Protein AF-A0A931ABL5-F1 (afdb_monomer)

Organism: NCBI:txid1187855

Sequence (58 aa):
MSGSPAHPRTSPEELVRAKRARPSEPLDDLAAPDIFENDEEMEEFLAFAYAERHAHLG

pLDDT: mean 83.48, std 14.28, range [38.25, 97.62]

Foldseek 3Di:
DDDDPPPPPADPVRVCVVVVDDDDDPVVVVDDPPPDPDVVRVVVVVVVVVVVVVVVVD

Mean predicted aligned error: 9.97 Å

Structure (mmCIF, N/CA/C/O backbone):
data_AF-A0A931ABL5-F1
#
_entry.id   AF-A0A931ABL5-F1
#
loop_
_atom_site.group_PDB
_atom_site.id
_atom_site.type_symbol
_atom_site.label_atom_id
_atom_site.label_alt_id
_atom_site.label_comp_id
_atom_site.label_asym_id
_atom_site.label_entity_id
_atom_site.label_seq_id
_atom_site.pdbx_PDB_ins_code
_atom_site.Cartn_x
_atom_site.Cartn_y
_atom_site.Cartn_z
_atom_site.occupancy
_atom_site.B_iso_or_equiv
_atom_site.auth_seq_id
_atom_site.auth_comp_id
_atom_site.auth_asym_id
_atom_site.auth_atom_id
_atom_site.pdbx_PDB_model_num
ATOM 1 N N . MET A 1 1 ? 16.964 -13.228 -28.482 1.00 38.25 1 MET A N 1
ATOM 2 C CA . MET A 1 1 ? 16.706 -14.343 -27.549 1.00 38.25 1 MET A CA 1
ATOM 3 C C . MET A 1 1 ? 16.496 -13.732 -26.174 1.00 38.25 1 MET A C 1
ATOM 5 O O . MET A 1 1 ? 17.479 -13.375 -25.545 1.00 38.25 1 MET A O 1
ATOM 9 N N . SER A 1 2 ? 15.249 -13.488 -25.760 1.00 47.44 2 SER A N 1
ATOM 10 C CA . SER A 1 2 ? 14.985 -12.957 -24.416 1.00 47.44 2 SER A CA 1
ATOM 11 C C . SER A 1 2 ? 14.935 -14.141 -23.457 1.00 47.44 2 SER A C 1
ATOM 13 O O . SER A 1 2 ? 13.987 -14.925 -23.483 1.00 47.44 2 SER A O 1
ATOM 15 N N . GLY A 1 3 ? 16.022 -14.358 -22.717 1.00 47.47 3 GLY A N 1
ATOM 16 C CA . GLY A 1 3 ? 16.053 -15.355 -21.656 1.00 47.47 3 GLY A CA 1
ATOM 17 C C . GLY A 1 3 ? 15.148 -14.871 -20.534 1.00 47.47 3 GLY A C 1
ATOM 18 O O . GLY A 1 3 ? 15.423 -13.831 -19.943 1.00 47.47 3 GLY A O 1
ATOM 19 N N . SER A 1 4 ? 14.063 -15.598 -20.264 1.00 58.53 4 SER A N 1
ATOM 20 C CA . SER A 1 4 ? 13.262 -15.381 -19.058 1.00 58.53 4 SER A CA 1
ATOM 21 C C . SER A 1 4 ? 14.219 -15.350 -17.861 1.00 58.53 4 SER A C 1
ATOM 23 O O . SER A 1 4 ? 15.063 -16.252 -17.784 1.00 58.53 4 SER A O 1
ATOM 25 N N . PRO A 1 5 ? 14.154 -14.353 -16.954 1.00 58.34 5 PRO A N 1
ATOM 26 C CA . PRO A 1 5 ? 15.013 -14.355 -15.782 1.00 58.34 5 PRO A CA 1
ATOM 27 C C . PRO A 1 5 ? 14.793 -15.689 -15.077 1.00 58.34 5 PRO A C 1
ATOM 29 O O . PRO A 1 5 ? 13.657 -16.069 -14.785 1.00 58.34 5 PRO A O 1
ATOM 32 N N . ALA A 1 6 ? 15.873 -16.452 -14.906 1.00 63.72 6 ALA A N 1
ATOM 33 C CA . ALA A 1 6 ? 15.823 -17.711 -14.193 1.00 63.72 6 ALA A CA 1
ATOM 34 C C . ALA A 1 6 ? 15.420 -17.372 -12.760 1.00 63.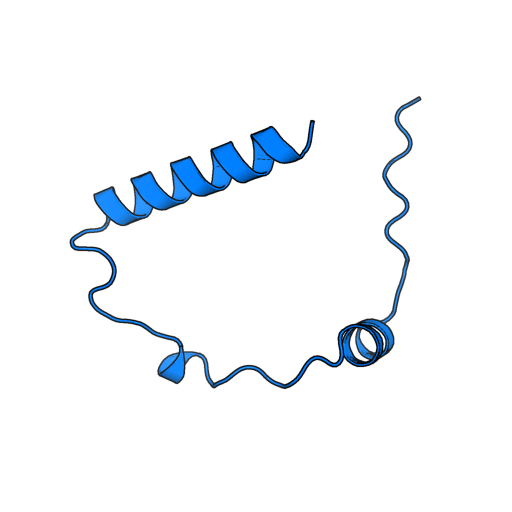72 6 ALA A C 1
ATOM 36 O O . ALA A 1 6 ? 16.260 -16.960 -11.965 1.00 63.72 6 ALA A O 1
ATOM 37 N N . HIS A 1 7 ? 14.126 -17.465 -12.445 1.00 61.34 7 HIS A N 1
ATOM 38 C CA . HIS A 1 7 ? 13.676 -17.357 -11.071 1.00 61.34 7 HIS A CA 1
ATOM 39 C C . HIS A 1 7 ? 14.389 -18.480 -10.324 1.00 61.34 7 HIS A C 1
ATOM 41 O O . HIS A 1 7 ? 14.172 -19.650 -10.669 1.00 61.34 7 HIS A O 1
ATOM 47 N N . PRO A 1 8 ? 15.285 -18.165 -9.372 1.00 63.91 8 PRO A N 1
ATOM 48 C CA . PRO A 1 8 ? 15.901 -19.209 -8.585 1.00 63.91 8 PRO A CA 1
ATOM 49 C C . PRO A 1 8 ? 14.754 -19.996 -7.954 1.00 63.91 8 PRO A C 1
ATOM 51 O O . PRO A 1 8 ? 13.852 -19.421 -7.342 1.00 63.91 8 PRO A O 1
ATOM 54 N N . ARG A 1 9 ? 14.725 -21.307 -8.221 1.00 70.75 9 ARG A N 1
ATOM 55 C CA . ARG A 1 9 ? 13.699 -22.226 -7.716 1.00 70.75 9 ARG A CA 1
ATOM 56 C C . ARG A 1 9 ? 13.981 -22.511 -6.243 1.00 70.75 9 ARG A C 1
ATOM 58 O O . ARG A 1 9 ? 14.292 -23.635 -5.875 1.00 70.75 9 ARG A O 1
ATOM 65 N N . THR A 1 10 ? 13.948 -21.461 -5.442 1.00 82.06 10 THR A N 1
ATOM 66 C CA . THR A 1 10 ? 14.184 -21.485 -4.006 1.00 82.06 10 THR A CA 1
ATOM 67 C C . THR A 1 10 ? 12.917 -21.986 -3.333 1.00 82.06 10 THR A C 1
ATOM 69 O O . THR A 1 10 ? 11.817 -21.546 -3.688 1.00 82.06 10 THR A O 1
ATOM 72 N N . SER A 1 11 ? 13.040 -22.909 -2.383 1.00 87.81 11 SER A N 1
ATOM 73 C CA . SER A 1 11 ? 11.865 -23.367 -1.641 1.00 87.81 11 SER A CA 1
ATOM 74 C C . SER A 1 11 ? 11.295 -22.225 -0.781 1.00 87.81 11 SER A C 1
ATOM 76 O O . SER A 1 11 ? 12.024 -21.293 -0.414 1.00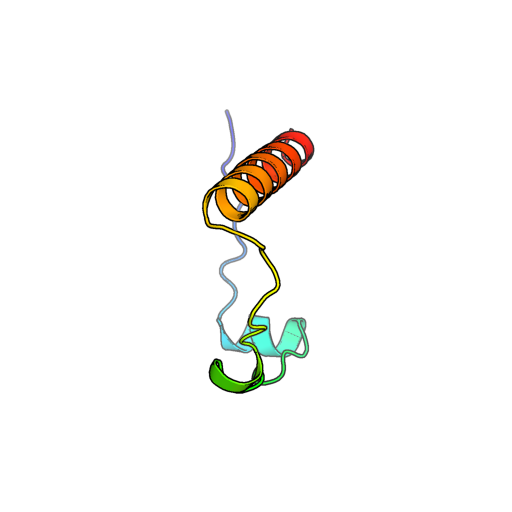 87.81 11 SER A O 1
ATOM 78 N N . PRO A 1 12 ? 10.002 -22.262 -0.419 1.00 85.12 12 PRO A N 1
ATOM 79 C CA . PRO A 1 12 ? 9.437 -21.298 0.521 1.00 85.12 12 PRO A CA 1
ATOM 80 C C . PRO A 1 12 ? 10.224 -21.217 1.842 1.00 85.12 12 PRO A C 1
ATOM 82 O O . PRO A 1 12 ? 10.474 -20.121 2.341 1.00 85.12 12 PRO A O 1
ATOM 85 N N . GLU A 1 13 ? 10.687 -22.348 2.382 1.00 89.44 13 GLU A N 1
ATOM 86 C CA . GLU A 1 13 ? 11.475 -22.401 3.622 1.00 89.44 13 GLU A CA 1
ATOM 87 C C . GLU A 1 13 ? 12.844 -21.728 3.466 1.00 89.44 13 GLU A C 1
ATOM 89 O O . GLU A 1 13 ? 13.303 -21.004 4.355 1.00 89.44 13 GLU A O 1
ATOM 94 N N . GLU A 1 14 ? 13.498 -21.943 2.324 1.00 90.94 14 GLU A N 1
ATOM 95 C CA . GLU A 1 14 ? 14.757 -21.285 1.982 1.00 90.94 14 GLU A CA 1
ATOM 96 C C . GLU A 1 14 ? 14.570 -19.771 1.836 1.00 90.94 14 GLU A C 1
ATOM 98 O O . GLU A 1 14 ? 15.399 -19.007 2.333 1.00 90.94 14 GLU A O 1
ATOM 103 N N . LEU A 1 15 ? 13.462 -19.321 1.239 1.00 89.00 15 LEU A N 1
ATOM 104 C CA . LEU A 1 15 ? 13.126 -17.899 1.137 1.00 89.00 15 LEU A CA 1
ATOM 105 C C 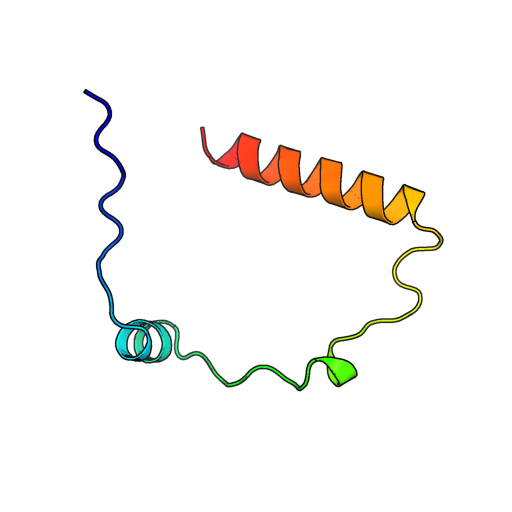. LEU A 1 15 ? 12.878 -17.267 2.509 1.00 89.00 15 LEU A C 1
ATOM 107 O O . LEU A 1 15 ? 13.398 -16.183 2.778 1.00 89.00 15 LEU A O 1
ATOM 111 N N . VAL A 1 16 ? 12.129 -17.938 3.387 1.00 90.50 16 VAL A N 1
ATOM 112 C CA . VAL A 1 16 ? 11.872 -17.464 4.757 1.00 90.50 16 VAL A CA 1
ATOM 113 C C . VAL A 1 16 ? 13.182 -17.326 5.529 1.00 90.50 16 VAL A C 1
ATOM 115 O O . VAL A 1 16 ? 13.426 -16.288 6.148 1.00 90.50 16 VAL A O 1
ATOM 118 N N . ARG A 1 17 ? 14.071 -18.324 5.437 1.00 89.75 17 ARG A N 1
ATOM 119 C CA . ARG A 1 17 ? 15.391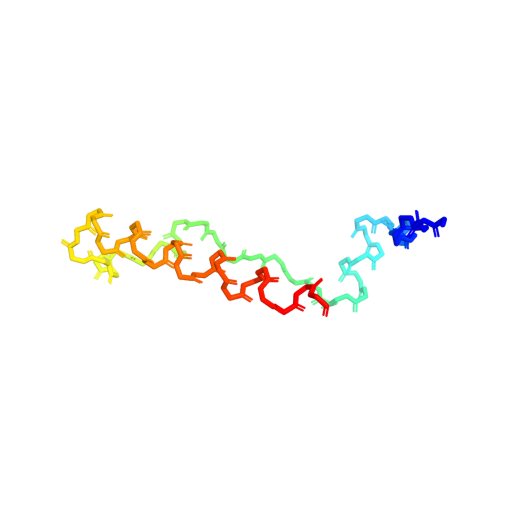 -18.282 6.081 1.00 89.75 17 ARG A CA 1
ATOM 120 C C . 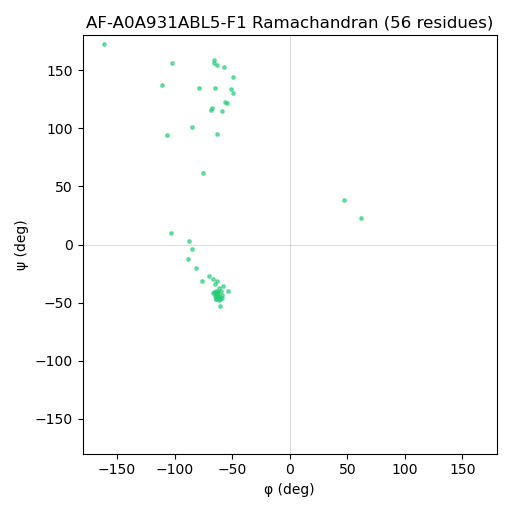ARG A 1 17 ? 16.269 -17.169 5.510 1.00 89.75 17 ARG A C 1
ATOM 122 O O . ARG A 1 17 ? 16.860 -16.414 6.279 1.00 89.75 17 ARG A O 1
ATOM 129 N N . ALA A 1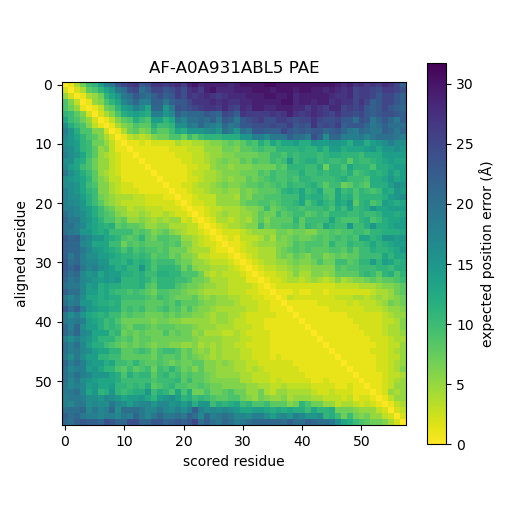 18 ? 16.345 -17.055 4.184 1.00 91.56 18 ALA A N 1
ATOM 130 C CA . ALA A 1 18 ? 17.176 -16.066 3.500 1.00 91.56 18 ALA A CA 1
ATOM 131 C C . ALA A 1 18 ? 16.735 -14.631 3.813 1.00 91.56 18 ALA A C 1
ATOM 133 O O . ALA A 1 18 ? 17.567 -13.768 4.081 1.00 91.56 18 ALA A O 1
ATOM 134 N N . LYS A 1 19 ? 15.421 -14.388 3.837 1.00 88.88 19 LYS A N 1
ATOM 135 C CA . LYS A 1 19 ? 14.841 -13.073 4.137 1.00 88.88 19 LYS A CA 1
ATOM 136 C C . LYS A 1 19 ? 14.686 -12.802 5.633 1.00 88.88 19 LYS A C 1
ATOM 138 O O . LYS A 1 19 ? 14.256 -11.713 5.996 1.00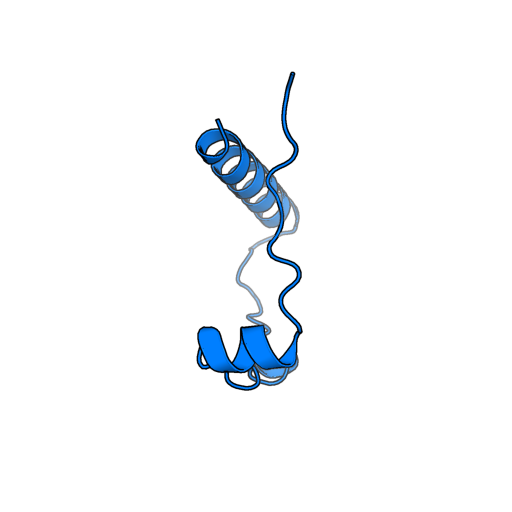 88.88 19 LYS A O 1
ATOM 143 N N . ARG A 1 20 ? 15.013 -13.779 6.493 1.00 91.00 20 ARG A N 1
ATOM 144 C CA . ARG A 1 20 ? 14.724 -13.755 7.940 1.00 91.00 20 ARG A CA 1
ATOM 145 C C . ARG A 1 20 ? 13.272 -13.343 8.207 1.00 91.00 20 ARG A C 1
ATOM 147 O O . ARG A 1 20 ? 12.997 -12.571 9.124 1.00 91.00 20 ARG A O 1
ATOM 154 N N . ALA A 1 21 ? 12.369 -13.822 7.352 1.00 89.69 21 ALA A N 1
ATOM 155 C CA . ALA A 1 21 ? 10.978 -13.417 7.374 1.00 89.69 21 ALA A CA 1
ATOM 156 C C . ALA A 1 21 ? 10.343 -13.872 8.689 1.00 89.69 21 ALA A C 1
ATOM 158 O O . ALA A 1 21 ? 10.548 -15.002 9.140 1.00 89.69 21 ALA A O 1
ATOM 159 N N . ARG A 1 22 ? 9.585 -12.971 9.305 1.00 88.00 22 ARG A N 1
ATOM 160 C CA . ARG A 1 22 ? 8.728 -13.280 10.447 1.00 88.00 22 ARG A CA 1
ATOM 161 C C . ARG A 1 22 ? 7.285 -13.391 9.960 1.00 88.00 22 ARG A C 1
ATOM 163 O O . ARG A 1 22 ? 6.973 -12.813 8.917 1.00 88.00 22 ARG A O 1
ATOM 170 N N . PRO A 1 23 ? 6.422 -14.123 10.683 1.00 85.56 23 PRO A N 1
ATOM 171 C CA . PRO A 1 23 ? 4.987 -14.041 10.457 1.00 85.56 23 PRO A CA 1
ATOM 172 C C . PRO A 1 23 ? 4.555 -12.574 10.464 1.00 85.56 23 PRO A C 1
ATOM 174 O O . PRO A 1 23 ? 5.013 -11.811 11.318 1.00 85.56 23 PRO A O 1
ATOM 177 N N . SER A 1 24 ? 3.737 -12.182 9.489 1.00 84.88 24 SER A N 1
ATOM 178 C CA . SER A 1 24 ? 3.104 -10.869 9.508 1.00 84.88 24 SER A CA 1
ATOM 179 C C . SER A 1 24 ? 2.127 -10.787 10.675 1.00 84.88 24 SER A C 1
ATOM 181 O O . SER A 1 24 ? 1.652 -11.812 11.176 1.00 84.88 24 SER A O 1
ATOM 183 N N . GLU A 1 25 ? 1.811 -9.564 11.080 1.00 86.69 25 GLU A N 1
ATOM 184 C CA . GLU A 1 25 ? 0.663 -9.321 11.947 1.00 86.69 25 GLU A CA 1
ATOM 185 C C . GLU A 1 25 ? -0.621 -9.855 11.277 1.00 86.69 25 GLU A C 1
ATOM 187 O O . GLU A 1 25 ? -0.661 -9.995 10.041 1.00 86.69 25 GLU A O 1
ATOM 192 N N . PRO A 1 26 ? -1.640 -10.242 12.070 1.00 86.06 26 PRO A N 1
ATOM 193 C CA . PRO A 1 26 ? -2.955 -10.594 11.551 1.00 86.06 26 PRO A CA 1
ATOM 194 C C . PRO A 1 26 ? -3.467 -9.524 10.590 1.00 86.06 26 PRO A C 1
ATOM 196 O O . PRO A 1 26 ? -3.230 -8.335 10.785 1.00 86.06 26 PRO A O 1
ATOM 199 N N . LEU A 1 27 ? -4.182 -9.945 9.546 1.00 82.06 27 LEU A N 1
ATOM 200 C CA . LEU A 1 27 ? -4.661 -9.017 8.521 1.00 82.06 27 LEU A CA 1
ATOM 201 C C . LEU A 1 27 ? -5.547 -7.910 9.111 1.00 82.06 27 LEU A C 1
ATOM 203 O O . LEU A 1 27 ? -5.461 -6.770 8.669 1.00 82.06 27 LEU A O 1
ATOM 207 N N . ASP A 1 28 ? -6.338 -8.246 10.130 1.00 84.44 28 ASP A N 1
ATOM 208 C CA . ASP A 1 28 ? -7.215 -7.303 10.828 1.00 84.44 28 ASP A CA 1
ATOM 209 C C . ASP A 1 28 ? -6.429 -6.190 11.541 1.00 84.44 28 ASP A C 1
ATOM 211 O O . ASP A 1 28 ? -6.898 -5.059 11.600 1.00 84.44 28 ASP A O 1
ATOM 215 N N . ASP A 1 29 ? -5.213 -6.485 12.012 1.00 85.06 29 ASP A N 1
ATOM 216 C CA . ASP A 1 29 ? -4.327 -5.506 12.657 1.00 85.06 29 ASP A CA 1
ATOM 217 C C . ASP A 1 29 ? -3.569 -4.648 11.624 1.00 85.06 29 ASP A C 1
ATOM 219 O O . ASP A 1 29 ? -3.101 -3.554 11.933 1.00 85.06 29 ASP A O 1
ATOM 223 N N . LEU A 1 30 ? -3.467 -5.130 10.379 1.00 82.50 30 LEU A N 1
ATOM 224 C CA . LEU A 1 30 ? -2.859 -4.418 9.250 1.00 82.50 30 LEU A CA 1
ATOM 225 C C . LEU A 1 30 ? -3.856 -3.534 8.493 1.00 82.50 30 LEU A C 1
ATOM 227 O O . LEU A 1 30 ? -3.444 -2.729 7.652 1.00 82.50 30 LEU A O 1
ATOM 231 N N . ALA A 1 31 ? -5.156 -3.695 8.745 1.00 83.19 31 ALA A N 1
ATOM 232 C CA . ALA A 1 31 ? -6.174 -2.846 8.156 1.00 83.19 31 ALA A CA 1
ATOM 233 C C . ALA A 1 31 ? -6.034 -1.431 8.724 1.00 83.19 31 ALA A C 1
ATOM 235 O O . ALA A 1 31 ? -6.191 -1.198 9.920 1.00 83.19 31 ALA A O 1
ATOM 236 N N . ALA A 1 32 ? -5.752 -0.475 7.850 1.00 84.12 32 ALA A N 1
ATOM 237 C CA . ALA A 1 32 ? -5.723 0.932 8.199 1.00 84.12 32 ALA A CA 1
ATOM 238 C C . ALA A 1 32 ? -6.979 1.585 7.600 1.00 84.12 32 ALA A C 1
ATOM 240 O O . ALA A 1 32 ? -7.008 1.888 6.403 1.00 84.12 32 ALA A O 1
ATOM 241 N N . PRO A 1 33 ? -8.063 1.701 8.391 1.00 84.00 33 PRO A N 1
ATOM 242 C CA . PRO A 1 33 ? -9.270 2.373 7.935 1.00 84.00 33 PRO A CA 1
ATOM 243 C C . PRO A 1 33 ? -8.967 3.846 7.657 1.00 84.00 33 PRO A C 1
ATOM 245 O O . PRO A 1 33 ? -8.033 4.413 8.226 1.00 84.00 33 PRO A O 1
ATOM 248 N N . ASP A 1 34 ? -9.764 4.448 6.778 1.00 88.69 34 ASP A N 1
ATOM 249 C CA . ASP A 1 34 ? -9.704 5.879 6.467 1.00 88.69 34 ASP A CA 1
ATOM 250 C C . ASP A 1 34 ? -8.363 6.347 5.859 1.00 88.69 34 ASP A C 1
ATOM 252 O O . ASP A 1 34 ? -8.028 7.527 5.935 1.00 88.69 34 ASP A O 1
ATOM 256 N N . ILE A 1 35 ? -7.584 5.440 5.243 1.00 91.50 35 ILE A N 1
ATOM 257 C CA . ILE A 1 35 ? -6.400 5.833 4.451 1.00 91.50 35 ILE A CA 1
ATOM 258 C C . ILE A 1 35 ? -6.813 6.668 3.240 1.00 91.50 35 ILE A C 1
ATOM 260 O O . ILE A 1 35 ? -6.144 7.648 2.927 1.00 91.50 35 ILE A O 1
ATOM 264 N N . PHE A 1 36 ? -7.868 6.235 2.552 1.00 93.81 36 PHE A N 1
ATOM 265 C CA . PHE A 1 36 ? -8.390 6.892 1.362 1.00 93.81 36 PHE A CA 1
ATOM 266 C C . PHE A 1 36 ? -9.740 7.511 1.694 1.00 93.81 36 PHE A C 1
ATOM 268 O O . PHE A 1 36 ? -10.577 6.883 2.348 1.00 93.81 36 PHE A O 1
ATOM 275 N N . GLU A 1 37 ? -9.955 8.733 1.225 1.00 93.06 37 GLU A N 1
ATOM 276 C CA . GLU A 1 37 ? -11.201 9.466 1.421 1.00 93.06 37 GLU A CA 1
ATOM 277 C C . GLU A 1 37 ? -12.350 8.847 0.613 1.00 93.06 37 GLU A C 1
ATOM 279 O O . GLU A 1 37 ? -13.520 8.980 0.980 1.00 93.06 37 GLU A O 1
ATOM 284 N N . ASN A 1 38 ? -12.030 8.178 -0.499 1.00 94.69 38 ASN A N 1
ATOM 285 C CA . ASN A 1 38 ? -12.979 7.507 -1.381 1.00 94.69 38 ASN A CA 1
ATOM 286 C C . ASN A 1 38 ? -12.283 6.474 -2.294 1.00 94.69 38 ASN A C 1
ATOM 288 O O . ASN A 1 38 ? -11.056 6.394 -2.359 1.00 94.69 38 ASN A O 1
ATOM 292 N N . ASP A 1 39 ? -13.084 5.697 -3.028 1.00 95.00 39 ASP A N 1
ATOM 293 C CA . ASP A 1 39 ? -12.579 4.670 -3.948 1.00 95.00 39 ASP A CA 1
ATOM 294 C C . ASP A 1 39 ? -11.811 5.256 -5.151 1.00 95.00 39 ASP A C 1
ATOM 296 O O . ASP A 1 39 ? -10.890 4.615 -5.651 1.00 95.00 39 ASP A O 1
ATOM 300 N N . GLU A 1 40 ? -12.140 6.471 -5.604 1.00 97.25 40 GLU A N 1
ATOM 301 C CA . GLU A 1 40 ? -11.469 7.130 -6.739 1.00 97.25 40 GLU A CA 1
ATOM 302 C C . GLU A 1 40 ? -10.006 7.471 -6.404 1.00 97.25 40 GLU A C 1
ATOM 304 O O . GLU A 1 40 ? -9.108 7.197 -7.200 1.00 97.25 40 GLU A O 1
ATOM 309 N N . GLU A 1 41 ? -9.738 7.968 -5.192 1.00 97.06 41 GLU A N 1
ATOM 310 C CA . GLU A 1 41 ? -8.377 8.206 -4.692 1.00 97.06 41 GLU A CA 1
ATOM 311 C C . GLU A 1 41 ? -7.573 6.896 -4.596 1.00 97.06 41 GLU A C 1
ATOM 313 O O . GLU A 1 41 ? -6.399 6.836 -4.977 1.00 97.06 41 GLU A O 1
ATOM 318 N N . MET A 1 42 ? -8.212 5.815 -4.138 1.00 95.31 42 MET A N 1
ATOM 319 C CA . MET A 1 42 ? -7.591 4.490 -4.103 1.00 95.31 42 MET A CA 1
ATOM 320 C C . MET A 1 42 ? -7.229 4.008 -5.518 1.00 95.31 42 MET A C 1
ATOM 322 O O . MET A 1 42 ? -6.132 3.483 -5.732 1.00 95.31 42 MET A O 1
ATOM 326 N N . GLU A 1 43 ? -8.120 4.185 -6.497 1.00 97.25 43 GLU A N 1
ATOM 327 C CA . GLU A 1 43 ? -7.865 3.834 -7.898 1.00 97.25 43 GLU A CA 1
ATOM 328 C C . GLU A 1 43 ? -6.709 4.651 -8.500 1.00 97.25 43 GLU A C 1
ATOM 330 O O . GLU A 1 43 ? -5.842 4.079 -9.172 1.00 97.25 43 GLU A O 1
ATOM 335 N N . GLU A 1 44 ? -6.637 5.955 -8.213 1.00 97.62 44 GLU A N 1
ATOM 336 C CA . GLU A 1 44 ? -5.531 6.823 -8.636 1.00 97.62 44 GLU A CA 1
ATOM 337 C C . GLU A 1 44 ? -4.191 6.341 -8.062 1.00 97.62 44 GLU A C 1
ATOM 339 O O . GLU A 1 44 ? -3.211 6.177 -8.803 1.00 97.62 44 GLU A O 1
ATOM 344 N N . PHE A 1 45 ? -4.150 6.030 -6.762 1.00 96.12 45 PHE A N 1
ATOM 345 C CA . PHE A 1 45 ? -2.956 5.490 -6.114 1.00 96.12 45 PHE A CA 1
ATOM 346 C C . PHE A 1 45 ? -2.498 4.175 -6.759 1.00 96.12 45 PHE A C 1
ATOM 348 O O . PHE A 1 45 ? -1.304 3.981 -7.016 1.00 96.12 45 PHE A O 1
ATOM 355 N N . LEU A 1 46 ? -3.433 3.268 -7.060 1.00 96.44 46 LEU A N 1
ATOM 356 C CA . LEU A 1 46 ? -3.121 1.995 -7.713 1.00 96.44 46 LEU A CA 1
ATOM 357 C C . LEU A 1 46 ? -2.565 2.198 -9.126 1.00 96.44 46 LEU A C 1
ATOM 359 O O . LEU A 1 46 ? -1.591 1.535 -9.500 1.00 96.44 46 LEU A O 1
ATOM 363 N N . ALA A 1 47 ? -3.140 3.122 -9.899 1.00 97.12 47 ALA A N 1
ATOM 364 C CA . ALA A 1 47 ? -2.649 3.463 -11.230 1.00 97.12 47 ALA A CA 1
ATOM 365 C C . ALA A 1 47 ? -1.221 4.032 -11.173 1.00 97.12 47 ALA A C 1
ATOM 367 O O . ALA A 1 47 ? -0.351 3.599 -11.938 1.00 97.12 47 ALA A O 1
ATOM 368 N N . PHE A 1 48 ? -0.954 4.933 -10.223 1.00 96.25 48 PHE A N 1
ATOM 369 C CA . PHE A 1 48 ? 0.377 5.485 -9.975 1.00 96.25 48 PHE A CA 1
ATOM 370 C C . PHE A 1 48 ? 1.394 4.397 -9.593 1.00 96.25 48 PHE A C 1
ATOM 372 O O . PHE A 1 48 ? 2.431 4.260 -10.246 1.00 96.25 48 PHE A O 1
ATOM 379 N N . ALA A 1 49 ? 1.088 3.570 -8.588 1.00 94.44 49 ALA A N 1
ATOM 380 C CA . ALA A 1 49 ? 1.985 2.512 -8.120 1.00 94.44 49 ALA A CA 1
ATOM 381 C C . ALA A 1 49 ? 2.285 1.479 -9.220 1.00 94.44 49 ALA A C 1
ATOM 383 O O . ALA A 1 49 ? 3.412 0.984 -9.343 1.00 94.44 49 ALA A O 1
ATOM 384 N N . TYR A 1 50 ? 1.285 1.166 -10.050 1.00 93.12 50 TYR A N 1
ATOM 385 C CA . TYR A 1 50 ? 1.462 0.302 -11.209 1.00 93.12 50 TYR A CA 1
ATOM 386 C C . TYR A 1 50 ? 2.417 0.920 -12.235 1.00 93.12 50 TYR A C 1
ATOM 388 O O . TYR A 1 50 ? 3.324 0.224 -12.705 1.00 93.12 50 TYR A O 1
ATOM 396 N N . ALA A 1 51 ? 2.237 2.200 -12.570 1.00 94.00 51 ALA A N 1
ATOM 397 C CA . ALA A 1 51 ? 3.089 2.914 -13.517 1.00 94.00 51 ALA A CA 1
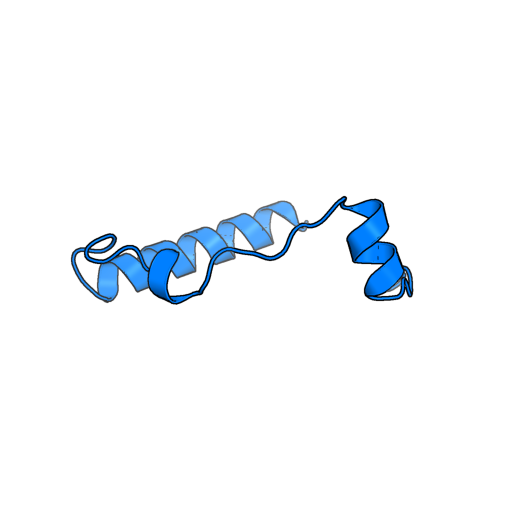ATOM 398 C C . ALA A 1 51 ? 4.547 2.983 -13.032 1.00 94.00 51 ALA A C 1
ATOM 400 O O . ALA A 1 51 ? 5.449 2.602 -13.779 1.00 94.00 51 ALA A O 1
ATOM 401 N N . GLU A 1 52 ? 4.777 3.356 -11.770 1.00 93.31 52 GLU A N 1
ATOM 402 C CA . GLU A 1 52 ? 6.111 3.408 -11.150 1.00 93.31 52 GLU A CA 1
ATOM 403 C C . GLU A 1 52 ? 6.813 2.047 -11.178 1.00 93.31 52 GLU A C 1
ATOM 405 O O . GLU A 1 52 ? 7.975 1.930 -11.582 1.00 93.31 52 GLU A O 1
ATOM 410 N N . ARG A 1 53 ? 6.090 0.980 -10.810 1.00 89.00 53 ARG A N 1
ATOM 411 C CA . ARG A 1 53 ? 6.633 -0.380 -10.853 1.00 89.00 53 ARG A CA 1
ATOM 412 C C . ARG A 1 53 ? 7.054 -0.766 -12.267 1.00 89.00 53 ARG A C 1
ATOM 414 O O . ARG A 1 53 ? 8.076 -1.423 -12.421 1.00 89.00 53 ARG A O 1
ATOM 421 N N . HIS A 1 54 ? 6.288 -0.388 -13.286 1.00 89.69 54 HIS A N 1
ATOM 422 C CA . HIS A 1 54 ? 6.624 -0.708 -14.673 1.00 89.69 54 HIS A CA 1
ATOM 423 C C . HIS A 1 54 ? 7.748 0.166 -15.232 1.00 89.69 54 HIS A C 1
ATOM 4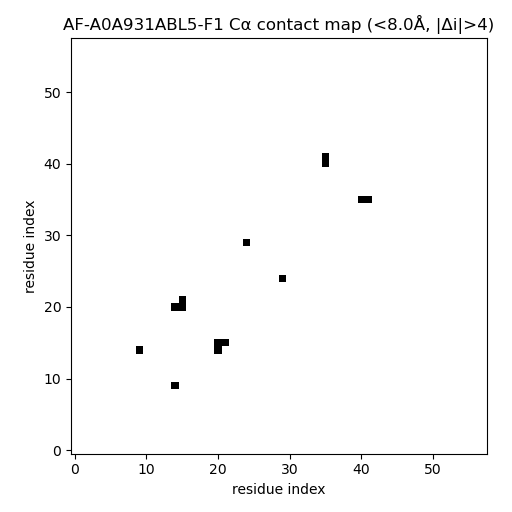25 O O . HIS A 1 54 ? 8.547 -0.332 -16.021 1.00 89.69 54 HIS A O 1
ATOM 431 N N . ALA A 1 55 ? 7.865 1.419 -14.791 1.00 81.94 55 ALA A N 1
ATOM 432 C CA . ALA A 1 55 ? 8.953 2.309 -15.184 1.00 81.94 55 ALA A CA 1
ATOM 433 C C . ALA A 1 55 ? 10.326 1.811 -14.695 1.00 81.94 55 ALA A C 1
ATOM 435 O O . ALA A 1 55 ? 11.319 1.961 -15.400 1.00 81.94 55 ALA A O 1
ATOM 436 N N . HIS A 1 56 ? 10.380 1.168 -13.523 1.00 66.31 56 HIS A N 1
ATOM 437 C CA . HIS A 1 56 ? 11.610 0.608 -12.940 1.00 66.31 56 HIS A CA 1
ATOM 438 C C . HIS A 1 56 ? 11.939 -0.832 -13.376 1.00 66.31 56 HIS A C 1
ATOM 440 O O . HIS A 1 56 ? 12.905 -1.420 -12.887 1.00 66.31 56 HIS A O 1
ATOM 446 N N . LEU A 1 57 ? 11.136 -1.420 -14.268 1.00 65.00 57 LEU A N 1
ATOM 447 C CA . LEU A 1 57 ? 11.355 -2.761 -14.826 1.00 65.00 57 LEU A CA 1
ATOM 448 C C . LEU A 1 57 ? 11.916 -2.731 -16.263 1.00 65.00 57 LEU A C 1
ATOM 450 O O . LEU A 1 57 ? 11.957 -3.782 -16.908 1.00 65.00 57 LEU A O 1
ATOM 454 N N . GLY A 1 58 ? 12.323 -1.550 -16.750 1.00 55.75 58 GLY A N 1
ATOM 455 C CA . GLY A 1 58 ? 12.966 -1.326 -18.052 1.00 55.75 58 GLY A CA 1
ATOM 456 C C . GLY A 1 58 ? 14.485 -1.428 -18.018 1.00 55.75 58 GLY A C 1
ATOM 457 O O . GLY A 1 58 ? 15.090 -0.924 -17.047 1.00 55.75 58 GLY A O 1
#

Solvent-accessible surface area (backbone atoms only — not comparable to full-atom values): 3889 Å² total; per-residue (Å²): 134,87,73,73,80,79,71,76,89,65,52,71,69,54,47,35,62,74,66,65,59,69,86,73,77,58,68,78,78,67,59,67,82,81,78,51,98,45,71,67,59,48,52,52,51,51,53,50,53,51,49,54,58,55,66,73,70,112

Secondary structure (DSSP, 8-state):
-----------HHHHHHHHTPPPPPPHHHH--TTSSSSHHHHHHHHHHHHHHHHHTT-

Radius of gyration: 17.38 Å; Cα contacts (8 Å, |Δi|>4): 7; chains: 1; bounding box: 30×33×40 Å